Protein AF-A0AAV4YU97-F1 (afdb_monomer)

Solvent-accessible surface area (backbone atoms only — not comparable to full-atom values): 4934 Å² total; per-residue (Å²): 136,85,80,79,84,77,75,74,82,56,51,71,62,52,50,50,52,53,60,58,59,77,65,81,86,80,90,74,58,70,69,64,59,65,56,34,47,56,87,70,78,73,92,52,90,92,63,78,86,55,66,27,69,69,42,53,52,51,53,51,50,50,30,58,78,70,68,50,79,82,79,86,129

InterPro domains:
  IPR025668 Transposase DDE domain [PF13737] (19-73)

Organism: Aeromonas caviae (NCBI:txid648)

Secondary stru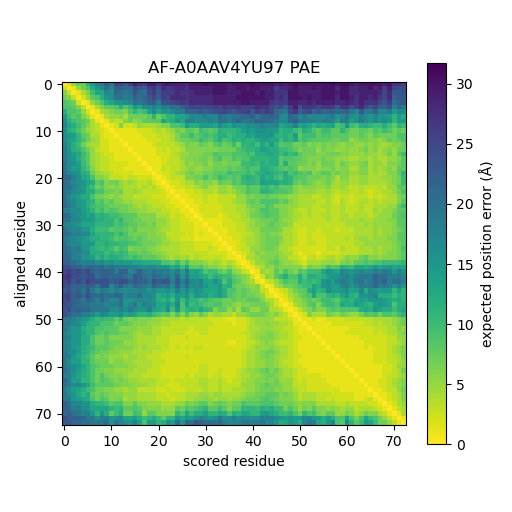cture (DSSP, 8-state):
--------TTHHHHHHHHHHTT-------HHHHHTTB-SS---STTPPPPBPHHHHHHHHHHHHHTTPPPPP-

pLDDT: mean 82.08, std 13.01, range [40.09, 94.88]

Sequence (73 aa):
MTTSLHTITNWPKYNKSLINRGSLTFWVDAAAMNDWFHHDYHGRRGRSQLYTDQTICTFLMLKGIFNLTLRAT

Radius of gyration: 18.63 Å; Cα contacts (8 Å, |Δi|>4): 25; chains: 1; bounding box: 35×44×42 Å

Structure (mmCIF, N/CA/C/O backbone):
data_AF-A0AAV4YU97-F1
#
_entry.id   AF-A0AAV4YU97-F1
#
loop_
_atom_site.group_PDB
_atom_site.id
_atom_site.type_symbol
_atom_site.label_atom_id
_atom_site.label_alt_id
_ato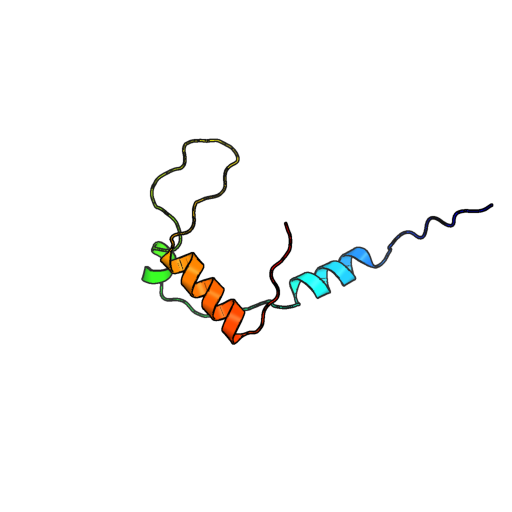m_site.label_comp_id
_atom_site.label_asym_id
_atom_site.label_entity_id
_atom_site.label_seq_id
_atom_site.pdbx_PDB_ins_code
_atom_site.Cartn_x
_atom_site.Cartn_y
_atom_site.Cartn_z
_atom_site.occupancy
_atom_site.B_iso_or_equiv
_atom_site.auth_seq_id
_atom_site.auth_comp_id
_atom_site.auth_asym_id
_atom_site.auth_atom_id
_atom_site.pdbx_PDB_model_num
ATOM 1 N N . MET A 1 1 ? -21.727 33.662 27.023 1.00 40.09 1 MET A N 1
ATOM 2 C CA . MET A 1 1 ? -21.842 32.336 26.380 1.00 40.09 1 MET A CA 1
ATOM 3 C C . MET A 1 1 ? -20.458 31.709 26.361 1.00 40.09 1 MET A C 1
ATOM 5 O O . MET A 1 1 ? -19.584 32.221 25.679 1.00 40.09 1 MET A O 1
ATOM 9 N N . THR A 1 2 ? -20.214 30.702 27.196 1.00 41.81 2 THR A N 1
ATOM 10 C CA . THR A 1 2 ? -18.906 30.048 27.355 1.00 41.81 2 THR A CA 1
ATOM 11 C C . THR A 1 2 ? -18.765 28.927 26.333 1.00 41.81 2 THR A C 1
ATOM 13 O O . THR A 1 2 ? -19.350 27.860 26.500 1.00 41.81 2 THR A O 1
ATOM 16 N N . THR A 1 3 ? -18.009 29.150 25.264 1.00 52.94 3 THR A N 1
ATOM 17 C CA . THR A 1 3 ? -17.593 28.073 24.361 1.00 52.94 3 THR A CA 1
ATOM 18 C C . THR A 1 3 ? -16.520 27.247 25.067 1.00 52.94 3 THR A C 1
ATOM 20 O O . THR A 1 3 ? -15.378 27.692 25.184 1.00 52.94 3 THR A O 1
ATOM 23 N N . SER A 1 4 ? -16.869 26.069 25.587 1.00 55.25 4 SER A N 1
ATOM 24 C CA . SER A 1 4 ? -15.874 25.132 26.108 1.00 55.25 4 SER A CA 1
ATOM 25 C C . SER A 1 4 ? -15.035 24.594 24.946 1.00 55.25 4 SER A C 1
ATOM 27 O O . SER A 1 4 ? -15.489 23.793 24.131 1.00 55.25 4 SER A O 1
ATOM 29 N N . LEU A 1 5 ? -13.787 25.050 24.850 1.00 63.03 5 LEU A N 1
ATOM 30 C CA . LEU A 1 5 ? -12.785 24.465 23.962 1.00 63.03 5 LEU A CA 1
ATOM 31 C C . LEU A 1 5 ? -12.358 23.117 24.551 1.00 63.03 5 LEU A C 1
ATOM 33 O O . LEU A 1 5 ? -11.429 23.035 25.351 1.00 63.03 5 LEU A O 1
ATOM 37 N N . HIS A 1 6 ? -13.076 22.053 24.199 1.00 66.50 6 HIS A N 1
ATOM 38 C CA . HIS A 1 6 ? -12.697 20.699 24.582 1.00 66.50 6 HIS A CA 1
ATOM 39 C C . HIS A 1 6 ? -11.432 20.289 23.823 1.00 66.50 6 HIS A C 1
ATOM 41 O O . HIS A 1 6 ? -11.464 20.018 22.623 1.00 66.50 6 HIS A O 1
ATOM 47 N N . THR A 1 7 ? -10.300 20.241 24.522 1.00 66.81 7 THR A N 1
ATOM 48 C CA . THR A 1 7 ? -9.056 19.688 23.988 1.00 66.81 7 THR A CA 1
ATOM 49 C C . THR A 1 7 ? -9.217 18.183 23.792 1.00 66.81 7 THR A C 1
ATOM 51 O O . THR A 1 7 ? -9.526 17.440 24.724 1.00 66.81 7 THR A O 1
ATOM 54 N N . ILE A 1 8 ? -9.018 17.712 22.558 1.00 71.56 8 ILE A N 1
ATOM 55 C CA . ILE A 1 8 ? -9.050 16.282 22.235 1.00 71.56 8 ILE A CA 1
ATOM 56 C C . ILE A 1 8 ? -7.782 15.637 22.813 1.00 71.56 8 ILE A C 1
ATOM 58 O O . ILE A 1 8 ? -6.764 15.494 22.142 1.00 71.56 8 ILE A O 1
ATOM 62 N N . THR A 1 9 ? -7.838 15.233 24.078 1.00 79.81 9 THR A N 1
ATOM 63 C CA . THR A 1 9 ? -6.734 14.568 24.796 1.00 79.81 9 THR A CA 1
ATOM 64 C C . THR A 1 9 ? -6.455 13.155 24.283 1.00 79.81 9 THR A C 1
ATOM 66 O O . THR A 1 9 ? -5.360 12.627 24.451 1.00 79.81 9 THR A O 1
ATOM 69 N N . ASN A 1 10 ? -7.429 12.544 23.605 1.00 87.12 10 ASN A N 1
ATOM 70 C CA . ASN A 1 10 ? -7.353 11.170 23.112 1.00 87.12 10 ASN A CA 1
ATOM 71 C C . ASN A 1 10 ? -6.823 11.047 21.666 1.00 87.12 10 ASN A C 1
ATOM 73 O O . ASN A 1 10 ? -6.824 9.950 21.103 1.00 87.12 10 ASN A O 1
ATOM 77 N N . TRP A 1 11 ? -6.380 12.145 21.040 1.00 86.31 11 TRP A N 1
ATOM 78 C CA . TRP A 1 11 ? -5.959 12.151 19.631 1.00 86.31 11 TRP A CA 1
ATOM 79 C C . TRP A 1 11 ? -4.921 11.069 19.279 1.00 86.31 11 TRP A C 1
ATOM 81 O O . TRP A 1 11 ? -5.135 10.357 18.296 1.00 86.31 11 TRP A O 1
ATOM 91 N N . PRO A 1 12 ? -3.855 10.841 20.076 1.00 88.12 12 PRO A N 1
ATOM 92 C CA . PRO A 1 12 ? -2.853 9.830 19.738 1.00 88.12 12 PRO A CA 1
ATOM 93 C C . PRO A 1 12 ? -3.427 8.409 19.693 1.00 88.12 12 PRO A C 1
ATOM 95 O O . PRO A 1 12 ? -3.115 7.630 18.792 1.00 88.12 12 PRO A O 1
ATOM 98 N N . LYS A 1 13 ? -4.306 8.068 20.642 1.00 89.06 13 LYS A N 1
ATOM 99 C CA . LYS A 1 13 ? -4.936 6.744 20.727 1.00 89.06 13 LYS A CA 1
ATOM 100 C C . LYS A 1 13 ? -6.005 6.569 19.649 1.00 89.06 13 LYS A C 1
ATOM 102 O O . LYS A 1 13 ? -6.077 5.497 19.051 1.00 89.06 13 LYS A O 1
ATOM 107 N N . TYR A 1 14 ? -6.762 7.619 19.334 1.00 86.19 14 TYR A N 1
ATOM 108 C CA . TYR A 1 14 ? -7.678 7.615 18.194 1.00 86.19 14 TYR A CA 1
ATOM 109 C C . TYR A 1 14 ? -6.926 7.417 16.868 1.00 86.19 14 TYR A C 1
ATOM 111 O O . TYR A 1 14 ? -7.248 6.505 16.107 1.00 86.19 14 TYR A O 1
ATOM 119 N N . ASN A 1 15 ? -5.850 8.167 16.631 1.00 86.56 15 ASN A N 1
ATOM 120 C CA . ASN A 1 15 ? -5.028 8.021 15.430 1.00 86.56 15 ASN A CA 1
ATOM 121 C C . ASN A 1 15 ? -4.402 6.619 15.321 1.00 86.56 15 ASN A C 1
ATOM 123 O O . ASN A 1 15 ? -4.417 6.017 14.252 1.00 86.56 15 ASN A O 1
ATOM 127 N N . LYS A 1 16 ? -3.930 6.044 16.435 1.00 88.62 16 LYS A N 1
ATOM 128 C CA . LYS A 1 16 ? -3.433 4.659 16.457 1.00 88.62 16 LYS A CA 1
ATOM 129 C C . LYS A 1 16 ? -4.516 3.654 16.053 1.00 88.62 16 LYS A C 1
ATOM 131 O O . LYS A 1 16 ? -4.235 2.744 15.280 1.00 88.62 16 LYS A O 1
ATOM 136 N N . SER A 1 17 ? -5.756 3.831 16.519 1.00 86.38 17 SER A N 1
ATOM 137 C CA . SER A 1 17 ? -6.870 2.978 16.078 1.00 86.38 17 SER A CA 1
ATOM 138 C C . SER A 1 17 ? -7.201 3.142 14.594 1.00 86.38 17 SER A C 1
ATOM 140 O O . SER A 1 17 ? -7.530 2.153 13.949 1.00 86.38 17 SER A O 1
ATOM 142 N N . LEU A 1 18 ? -7.051 4.346 14.032 1.00 83.62 18 LEU A N 1
ATOM 143 C CA . LEU A 1 18 ? -7.229 4.589 12.598 1.00 83.62 18 LEU A CA 1
ATOM 144 C C . LEU A 1 18 ? -6.137 3.924 11.756 1.00 83.62 18 LEU A C 1
ATOM 146 O O . LEU A 1 18 ? -6.463 3.311 10.750 1.00 83.62 18 LEU A O 1
ATOM 150 N N . ILE A 1 19 ? -4.870 4.001 12.176 1.00 82.94 19 ILE A N 1
ATOM 151 C CA . ILE A 1 19 ? -3.747 3.332 11.492 1.00 82.94 19 ILE A CA 1
ATOM 152 C C . ILE A 1 19 ? -3.928 1.812 11.515 1.00 82.94 19 ILE A C 1
ATOM 154 O O . ILE A 1 19 ? -3.719 1.140 10.511 1.00 82.94 19 ILE A O 1
ATOM 158 N N . ASN A 1 20 ? -4.342 1.267 12.660 1.00 85.00 20 ASN A N 1
ATOM 159 C CA . ASN A 1 20 ? -4.557 -0.170 12.800 1.00 85.00 20 ASN A CA 1
ATOM 160 C C . ASN A 1 20 ? -5.781 -0.656 12.010 1.00 85.00 20 ASN A C 1
ATOM 162 O O . ASN A 1 20 ? -5.860 -1.833 11.654 1.00 85.00 20 ASN A O 1
ATOM 166 N N . ARG A 1 21 ? -6.744 0.228 11.733 1.00 83.12 21 ARG A N 1
ATOM 167 C CA . ARG A 1 21 ? -7.946 -0.104 10.973 1.00 83.12 21 ARG A CA 1
ATOM 168 C C . ARG A 1 21 ? -7.589 -0.278 9.498 1.00 83.12 21 ARG A C 1
ATOM 170 O O . ARG A 1 21 ? -7.363 0.692 8.787 1.00 83.12 21 ARG A O 1
ATOM 177 N N . GLY A 1 22 ? -7.583 -1.527 9.042 1.00 80.56 22 GLY A N 1
ATOM 178 C CA . GLY A 1 22 ? -7.208 -1.868 7.668 1.00 80.56 22 GLY A CA 1
ATOM 179 C C . GLY A 1 22 ? -5.704 -2.031 7.452 1.00 80.56 22 GLY A C 1
ATOM 180 O O . GLY A 1 22 ? -5.260 -2.024 6.307 1.00 80.56 22 GLY A O 1
ATOM 181 N N . SER A 1 23 ? -4.926 -2.184 8.531 1.00 86.62 23 SER A N 1
ATOM 182 C CA . SER A 1 23 ? -3.523 -2.589 8.432 1.00 86.62 23 SER A CA 1
ATOM 183 C C . SER A 1 23 ? -3.437 -4.017 7.889 1.00 86.62 23 SER A C 1
ATOM 185 O O . SER A 1 23 ? -4.032 -4.935 8.457 1.00 86.62 23 SER A O 1
ATOM 187 N N . LEU A 1 24 ? -2.709 -4.196 6.787 1.00 88.12 24 LEU A N 1
ATOM 188 C CA . LEU A 1 24 ? -2.507 -5.479 6.123 1.00 88.12 24 LEU A CA 1
ATOM 189 C C . LEU A 1 24 ? -1.006 -5.744 5.993 1.00 88.12 24 LEU A C 1
ATOM 191 O O . LEU A 1 24 ? -0.247 -4.878 5.561 1.00 88.12 24 LEU A O 1
ATOM 195 N N . THR A 1 25 ? -0.584 -6.956 6.339 1.00 91.06 25 THR A N 1
ATOM 196 C CA . THR A 1 25 ? 0.786 -7.433 6.133 1.00 91.06 25 THR A CA 1
ATOM 197 C C . THR A 1 25 ? 0.716 -8.718 5.330 1.00 91.06 25 THR A C 1
ATOM 199 O O . THR A 1 25 ? 0.035 -9.660 5.729 1.00 91.06 25 THR A O 1
ATOM 202 N N . PHE A 1 26 ? 1.387 -8.744 4.183 1.00 88.50 26 PHE A N 1
ATOM 203 C CA . PHE A 1 26 ? 1.418 -9.897 3.294 1.00 88.50 26 PHE A CA 1
ATOM 204 C C . PHE A 1 26 ? 2.808 -10.050 2.686 1.00 88.50 26 PHE A C 1
ATOM 206 O O . PHE A 1 26 ? 3.565 -9.086 2.578 1.00 88.50 26 PHE A O 1
ATOM 213 N N . TRP A 1 27 ? 3.140 -11.285 2.329 1.00 94.19 27 TRP A N 1
ATOM 214 C CA . TRP A 1 27 ? 4.398 -11.619 1.681 1.00 94.19 27 TRP A CA 1
ATOM 215 C C . TRP A 1 27 ? 4.277 -11.382 0.181 1.00 94.19 27 TRP A C 1
ATOM 217 O O . TRP A 1 27 ? 3.261 -11.730 -0.423 1.00 94.19 27 TRP A O 1
ATOM 227 N N . VAL A 1 28 ? 5.312 -10.791 -0.408 1.00 91.06 28 VAL A N 1
ATOM 228 C CA . VAL A 1 28 ? 5.378 -10.482 -1.837 1.00 91.06 28 VAL A CA 1
ATOM 229 C C . VAL A 1 28 ? 6.710 -10.966 -2.367 1.00 91.06 28 VAL A C 1
ATOM 231 O O . VAL A 1 28 ? 7.728 -10.882 -1.679 1.00 91.06 28 VAL A O 1
ATOM 234 N N . ASP A 1 29 ? 6.681 -11.495 -3.582 1.00 94.06 29 ASP A N 1
ATOM 235 C CA . ASP A 1 29 ? 7.888 -11.892 -4.283 1.00 94.06 29 ASP A CA 1
ATOM 236 C C . ASP A 1 29 ? 8.807 -10.686 -4.549 1.00 94.06 29 ASP A C 1
ATOM 238 O O . ASP A 1 29 ? 8.346 -9.576 -4.830 1.00 94.06 29 ASP A O 1
ATOM 242 N N . ALA A 1 30 ? 10.121 -10.903 -4.473 1.00 93.12 30 ALA A N 1
ATOM 243 C CA . ALA A 1 30 ? 11.100 -9.833 -4.634 1.00 93.12 30 ALA A CA 1
ATOM 244 C C . ALA A 1 30 ? 11.065 -9.205 -6.038 1.00 93.12 30 ALA A C 1
ATOM 246 O O . ALA A 1 30 ? 11.277 -7.999 -6.162 1.00 93.12 30 ALA A O 1
ATOM 247 N N . ALA A 1 31 ? 10.759 -9.982 -7.084 1.00 91.00 31 ALA A N 1
ATOM 248 C CA . ALA A 1 31 ? 10.631 -9.447 -8.436 1.00 91.00 31 ALA A CA 1
ATOM 249 C C . ALA A 1 31 ? 9.408 -8.528 -8.545 1.00 91.00 31 ALA A C 1
ATOM 251 O O . ALA A 1 31 ? 9.522 -7.411 -9.041 1.00 91.00 31 ALA A O 1
ATOM 252 N N . ALA A 1 32 ? 8.270 -8.940 -7.981 1.00 89.12 32 ALA A N 1
ATOM 253 C CA . ALA A 1 32 ? 7.069 -8.107 -7.952 1.00 89.12 32 ALA A CA 1
ATOM 254 C C . ALA A 1 32 ? 7.282 -6.799 -7.171 1.00 89.12 32 ALA A C 1
ATOM 256 O O . ALA A 1 32 ? 6.730 -5.769 -7.549 1.00 89.12 32 ALA A O 1
ATOM 257 N N . MET A 1 33 ? 8.092 -6.826 -6.106 1.00 90.44 33 MET A N 1
ATOM 258 C CA . MET A 1 33 ? 8.437 -5.628 -5.336 1.00 90.44 33 MET A CA 1
ATOM 259 C C . MET A 1 33 ? 9.316 -4.646 -6.128 1.00 90.44 33 MET A C 1
ATOM 261 O O . MET A 1 33 ? 9.141 -3.435 -5.995 1.00 90.44 33 MET A O 1
ATOM 265 N N . ASN A 1 34 ? 10.226 -5.144 -6.970 1.00 90.31 34 ASN A N 1
ATOM 266 C CA . ASN A 1 34 ? 11.042 -4.294 -7.845 1.00 90.31 34 ASN A CA 1
ATOM 267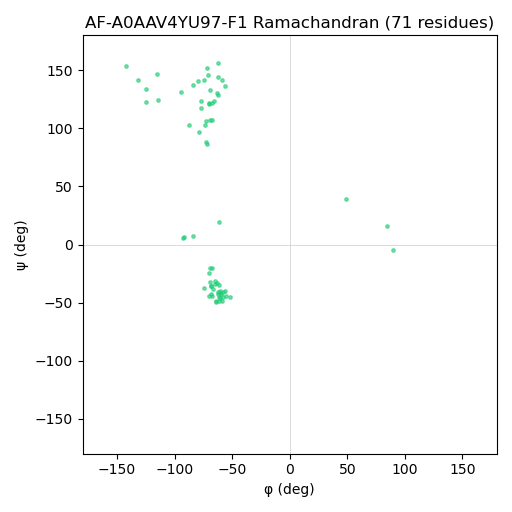 C C . ASN A 1 34 ? 10.191 -3.559 -8.894 1.00 90.31 34 ASN A C 1
ATOM 269 O O . ASN A 1 34 ? 10.486 -2.415 -9.230 1.00 90.31 34 ASN A O 1
ATOM 273 N N . ASP A 1 35 ? 9.094 -4.171 -9.343 1.00 90.56 35 ASP A N 1
ATOM 274 C CA . ASP A 1 35 ? 8.188 -3.602 -10.348 1.00 90.56 35 ASP A CA 1
ATOM 275 C C . ASP A 1 35 ? 7.129 -2.647 -9.766 1.00 90.56 35 ASP A C 1
ATOM 277 O O . ASP A 1 35 ? 6.225 -2.196 -10.477 1.00 90.56 35 ASP A O 1
ATOM 281 N N . TRP A 1 36 ? 7.206 -2.307 -8.473 1.00 91.62 36 TRP A N 1
ATOM 282 C CA . TRP A 1 36 ? 6.207 -1.439 -7.844 1.00 91.62 36 TRP A CA 1
ATOM 283 C C . TRP A 1 36 ? 6.231 0.005 -8.319 1.00 91.62 36 TRP A C 1
ATOM 285 O O . TRP A 1 36 ? 5.183 0.651 -8.432 1.00 91.62 36 TRP A O 1
ATOM 295 N N . PHE A 1 37 ? 7.425 0.509 -8.597 1.00 89.88 37 PHE A N 1
ATOM 296 C CA . PHE A 1 37 ? 7.651 1.894 -8.966 1.00 89.88 37 PHE A CA 1
ATOM 297 C C . PHE A 1 37 ? 8.176 1.975 -10.390 1.00 89.88 37 PHE A C 1
ATOM 299 O O . PHE A 1 37 ? 8.939 1.124 -10.844 1.00 89.88 37 PHE A O 1
ATOM 306 N N . HIS A 1 38 ? 7.806 3.042 -11.092 1.00 85.75 38 HIS A N 1
ATOM 307 C CA . HIS A 1 38 ? 8.492 3.371 -12.330 1.00 85.75 38 HIS A CA 1
ATOM 308 C C . HIS A 1 38 ? 9.967 3.663 -12.031 1.00 85.75 38 HIS A C 1
ATOM 310 O O . HIS A 1 38 ? 10.290 4.482 -11.168 1.00 85.75 38 HIS A O 1
ATOM 316 N N . HIS A 1 39 ? 10.851 3.000 -12.773 1.00 81.25 39 HIS A N 1
ATOM 317 C CA . HIS A 1 39 ? 12.298 3.197 -12.686 1.00 81.25 39 HIS A CA 1
ATOM 318 C C . HIS A 1 39 ? 12.723 4.588 -13.187 1.00 81.25 39 HIS A C 1
ATOM 320 O O . HIS A 1 39 ? 13.786 5.090 -12.820 1.00 81.25 39 HIS A O 1
ATOM 326 N N . ASP A 1 40 ? 11.872 5.236 -13.986 1.00 79.56 40 ASP A N 1
ATOM 327 C CA . ASP A 1 40 ? 12.108 6.576 -14.503 1.00 79.56 40 ASP A CA 1
ATOM 328 C C . ASP A 1 40 ? 12.005 7.625 -13.398 1.00 79.56 40 ASP A C 1
ATOM 330 O O . ASP A 1 40 ? 10.964 7.803 -12.763 1.00 79.56 40 ASP A O 1
ATOM 334 N N . TYR A 1 41 ? 13.082 8.383 -13.199 1.00 67.81 41 TYR A N 1
ATOM 335 C CA . TYR A 1 41 ? 13.111 9.448 -12.208 1.00 67.81 41 TYR A CA 1
ATOM 336 C C . TYR A 1 41 ? 12.224 10.625 -12.629 1.00 67.81 41 TYR A C 1
ATOM 338 O O . TYR A 1 41 ? 12.448 11.287 -13.645 1.00 67.81 41 TYR A O 1
ATOM 346 N N . HIS A 1 42 ? 11.232 10.950 -11.806 1.00 66.31 42 HIS A N 1
ATOM 347 C CA . HIS A 1 42 ? 10.389 12.123 -12.018 1.00 66.31 42 HIS A CA 1
ATOM 348 C C . HIS A 1 42 ? 11.176 13.345 -11.530 1.00 66.31 42 HIS A C 1
ATOM 350 O O . HIS A 1 42 ? 11.219 13.633 -10.338 1.00 66.31 42 HIS A O 1
ATOM 356 N N . GLY A 1 43 ? 11.832 14.052 -12.453 1.00 65.69 43 GLY A N 1
ATOM 357 C CA . GLY A 1 43 ? 12.821 15.112 -12.196 1.00 65.69 43 GLY A CA 1
ATOM 358 C C . GLY A 1 43 ? 12.364 16.367 -11.433 1.00 65.69 43 GLY A C 1
ATOM 359 O O . GLY A 1 43 ? 13.011 17.406 -11.541 1.00 65.69 43 GLY A O 1
ATOM 360 N N . ARG A 1 44 ? 11.253 16.333 -10.686 1.00 73.88 44 ARG A N 1
ATOM 361 C CA . ARG A 1 44 ? 10.712 17.473 -9.933 1.00 73.88 44 ARG A CA 1
ATOM 362 C C . ARG A 1 44 ? 10.766 17.208 -8.431 1.00 73.88 44 ARG A C 1
ATOM 364 O O . ARG A 1 44 ? 10.184 16.245 -7.937 1.00 73.88 44 ARG A O 1
ATOM 371 N N . ARG A 1 45 ? 11.416 18.113 -7.693 1.00 79.50 45 ARG A N 1
ATOM 372 C CA . ARG A 1 45 ? 11.456 18.091 -6.222 1.00 79.50 45 ARG A CA 1
ATOM 373 C C . ARG A 1 45 ? 10.039 18.096 -5.635 1.00 79.50 45 ARG A C 1
ATOM 375 O O . ARG A 1 45 ? 9.190 18.865 -6.074 1.00 79.50 45 ARG A O 1
ATOM 382 N N . GLY A 1 46 ? 9.819 17.258 -4.621 1.00 76.88 46 GLY A N 1
ATOM 383 C CA . GLY A 1 46 ? 8.577 17.203 -3.841 1.00 76.88 46 GLY A CA 1
ATOM 384 C C . GLY A 1 46 ? 7.495 16.254 -4.368 1.00 76.88 46 GLY A C 1
ATOM 385 O O . GLY A 1 46 ? 6.483 16.084 -3.695 1.00 76.88 46 GLY A O 1
ATOM 386 N N . ARG A 1 47 ? 7.681 15.609 -5.529 1.00 74.75 47 ARG A N 1
ATOM 387 C CA . ARG A 1 47 ? 6.717 14.629 -6.052 1.00 74.75 47 ARG A CA 1
ATOM 388 C C . ARG A 1 47 ? 7.107 13.205 -5.641 1.00 74.75 47 ARG A C 1
ATOM 390 O O . ARG A 1 47 ? 8.259 12.819 -5.808 1.00 74.75 47 ARG A O 1
ATOM 397 N N . SER A 1 48 ? 6.145 12.440 -5.116 1.00 70.94 48 SER A N 1
ATOM 398 C CA . SER A 1 48 ? 6.318 11.009 -4.809 1.00 70.94 48 SER A CA 1
ATOM 399 C C . SER A 1 48 ? 6.612 10.198 -6.071 1.00 70.94 48 SER A C 1
ATOM 401 O O . SER A 1 48 ? 6.216 10.608 -7.167 1.00 70.94 48 SER A O 1
ATOM 403 N N . GLN A 1 49 ? 7.250 9.033 -5.902 1.00 74.88 49 GLN A N 1
ATOM 404 C CA . GLN A 1 49 ? 7.419 8.093 -7.003 1.00 74.88 49 GLN A CA 1
ATOM 405 C C . GLN A 1 49 ? 6.069 7.653 -7.590 1.00 74.88 49 GLN A C 1
ATOM 407 O O . GLN A 1 49 ? 5.099 7.488 -6.845 1.00 74.88 49 GLN A O 1
ATOM 412 N N . LEU A 1 50 ? 5.999 7.501 -8.917 1.00 84.88 50 LEU A N 1
ATOM 413 C CA . LEU A 1 50 ? 4.830 6.969 -9.615 1.00 84.88 50 LEU A CA 1
ATOM 414 C C . LEU A 1 50 ? 4.801 5.445 -9.456 1.00 84.88 50 LEU A C 1
ATOM 416 O O . LEU A 1 50 ? 5.759 4.761 -9.818 1.00 84.88 50 LEU A O 1
ATOM 420 N N . TYR A 1 51 ? 3.694 4.932 -8.921 1.00 89.50 51 TYR A N 1
ATOM 421 C CA . TYR A 1 51 ? 3.406 3.501 -8.898 1.00 89.50 51 TYR A CA 1
ATOM 422 C C . TYR A 1 51 ? 3.082 3.005 -10.303 1.00 89.50 51 TYR A C 1
ATOM 424 O O . TYR A 1 51 ? 2.458 3.730 -11.078 1.00 89.50 51 TYR A O 1
ATOM 432 N N . THR A 1 52 ? 3.466 1.769 -10.602 1.00 91.62 52 THR A N 1
ATOM 433 C CA . THR A 1 52 ? 3.077 1.109 -11.850 1.00 91.62 52 THR A CA 1
ATOM 434 C C . THR A 1 52 ? 1.593 0.737 -11.839 1.00 91.62 52 THR A C 1
ATOM 436 O O . THR A 1 52 ? 1.014 0.461 -10.783 1.00 91.62 52 THR A O 1
ATOM 439 N N . ASP A 1 53 ? 0.974 0.671 -13.020 1.00 92.38 53 ASP A N 1
ATOM 440 C CA . ASP A 1 53 ? -0.438 0.286 -13.168 1.00 92.38 53 ASP A CA 1
ATOM 441 C C . ASP A 1 53 ? -0.729 -1.088 -12.546 1.00 92.38 53 ASP A C 1
ATOM 443 O O . ASP A 1 53 ? -1.728 -1.264 -11.849 1.00 92.38 53 ASP A O 1
ATOM 447 N N . GLN A 1 54 ? 0.186 -2.048 -12.715 1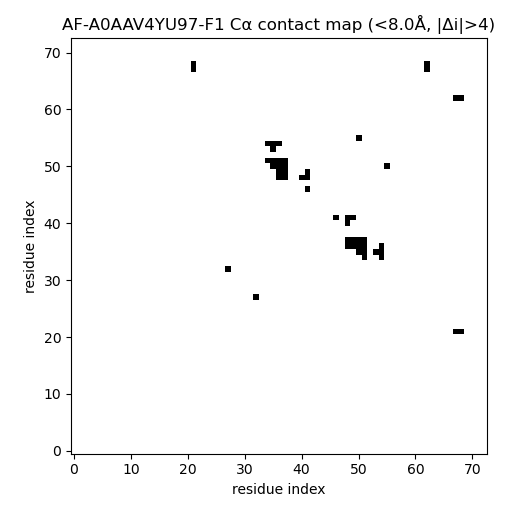.00 92.69 54 GLN A N 1
ATOM 448 C CA . GLN A 1 54 ? 0.093 -3.378 -12.105 1.00 92.69 54 GLN A CA 1
ATOM 449 C C . GLN A 1 54 ? 0.009 -3.297 -10.575 1.00 92.69 54 GLN A C 1
ATOM 451 O O . GLN A 1 54 ? -0.790 -3.992 -9.941 1.00 92.69 54 GLN A O 1
ATOM 456 N N . THR A 1 55 ? 0.786 -2.407 -9.970 1.00 92.81 55 THR A N 1
ATOM 457 C CA . THR A 1 55 ? 0.798 -2.196 -8.520 1.00 92.81 55 THR A CA 1
ATOM 458 C C . THR A 1 55 ? -0.495 -1.546 -8.055 1.00 92.81 55 THR A C 1
ATOM 460 O O . THR A 1 55 ? -1.130 -2.012 -7.112 1.00 92.81 55 THR A O 1
ATOM 463 N N . ILE A 1 56 ? -0.973 -0.531 -8.771 1.00 92.44 56 ILE A N 1
ATOM 464 C CA . ILE A 1 56 ? -2.260 0.105 -8.472 1.00 92.44 56 ILE A CA 1
ATOM 465 C C . ILE A 1 56 ? -3.398 -0.925 -8.550 1.00 92.44 56 ILE A C 1
ATOM 467 O O . ILE A 1 56 ? -4.186 -1.042 -7.610 1.00 92.44 56 ILE A O 1
ATOM 471 N N . CYS A 1 57 ? -3.464 -1.720 -9.620 1.00 94.88 57 CYS A N 1
ATOM 472 C CA . CYS A 1 57 ? -4.483 -2.755 -9.788 1.00 94.88 57 CYS A CA 1
ATOM 473 C C . CYS A 1 57 ? -4.428 -3.817 -8.684 1.00 94.88 57 CYS A C 1
ATOM 475 O O . CYS A 1 57 ? -5.467 -4.148 -8.113 1.00 94.88 57 CYS A O 1
ATOM 477 N N . THR A 1 58 ? -3.241 -4.324 -8.344 1.00 93.12 58 THR A N 1
ATOM 478 C CA . THR A 1 58 ? -3.087 -5.337 -7.284 1.00 93.12 58 THR A CA 1
ATOM 479 C C . THR A 1 58 ? -3.551 -4.813 -5.926 1.00 93.12 58 THR A C 1
ATOM 481 O O . THR A 1 58 ? -4.338 -5.480 -5.252 1.00 93.12 58 THR A O 1
ATOM 484 N N . PHE A 1 59 ? -3.171 -3.593 -5.537 1.00 91.94 59 PHE A N 1
ATOM 485 C CA . PHE A 1 59 ? -3.635 -3.004 -4.278 1.00 91.94 59 PHE A CA 1
ATOM 486 C C . PHE A 1 59 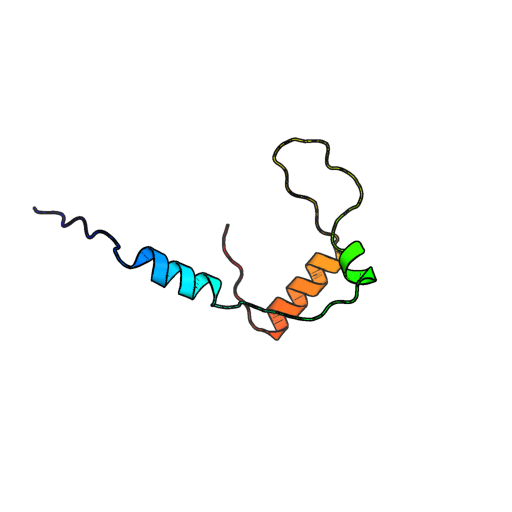? -5.129 -2.655 -4.289 1.00 91.94 59 PHE A C 1
ATOM 488 O O . PHE A 1 59 ? -5.787 -2.788 -3.256 1.00 91.94 59 PHE A O 1
ATOM 495 N N . LEU A 1 60 ? -5.706 -2.279 -5.436 1.00 93.38 60 LEU A N 1
ATOM 496 C CA . LEU A 1 60 ? -7.158 -2.110 -5.574 1.00 93.38 60 LEU A CA 1
ATOM 4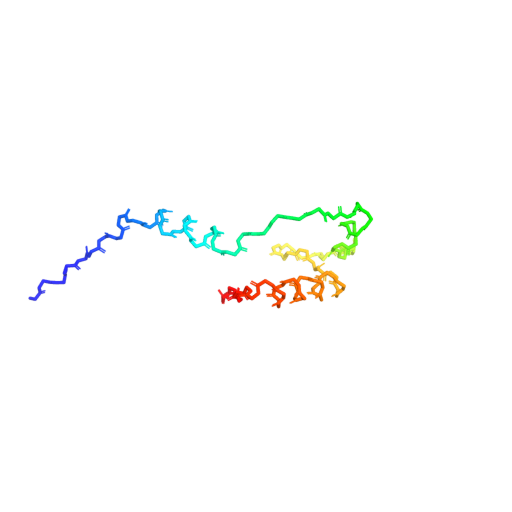97 C C . LEU A 1 60 ? -7.912 -3.441 -5.435 1.00 93.38 60 LEU A C 1
ATOM 499 O O . LEU A 1 60 ? -8.965 -3.474 -4.795 1.00 93.38 60 LEU A O 1
ATOM 503 N N . MET A 1 61 ? -7.367 -4.539 -5.966 1.00 94.75 61 MET A N 1
ATOM 504 C CA . MET A 1 61 ? -7.923 -5.881 -5.766 1.00 94.75 61 MET A CA 1
ATOM 505 C C . MET A 1 61 ? -7.854 -6.295 -4.296 1.00 94.75 61 MET A C 1
ATOM 507 O O . MET A 1 61 ? -8.874 -6.687 -3.733 1.00 94.75 61 MET A O 1
ATOM 511 N N . LEU A 1 62 ? -6.695 -6.143 -3.645 1.00 92.88 62 LEU A N 1
ATOM 512 C CA . LEU A 1 62 ? -6.536 -6.433 -2.215 1.00 92.88 62 LEU A CA 1
ATOM 513 C C . LEU A 1 62 ? -7.508 -5.605 -1.373 1.00 92.88 62 LEU A C 1
ATOM 515 O O . LEU A 1 62 ? -8.202 -6.138 -0.511 1.00 92.88 62 LEU A O 1
ATOM 519 N N . LYS A 1 63 ? -7.628 -4.309 -1.669 1.00 91.25 63 LYS A N 1
ATOM 520 C CA . LYS A 1 63 ? -8.613 -3.431 -1.035 1.00 91.25 63 LYS A CA 1
ATOM 521 C C . LYS A 1 63 ? -10.034 -3.985 -1.183 1.00 91.25 63 LYS A C 1
ATOM 523 O O . LYS A 1 63 ? -10.783 -3.945 -0.212 1.00 91.25 63 LYS A O 1
ATOM 528 N N . GLY A 1 64 ? -10.414 -4.465 -2.368 1.00 93.19 64 GLY A N 1
ATOM 529 C CA . GLY A 1 64 ? -11.719 -5.082 -2.614 1.00 93.19 64 GLY A CA 1
ATOM 530 C C . GLY A 1 64 ? -11.923 -6.370 -1.815 1.00 93.19 64 GLY A C 1
ATOM 531 O O . GLY A 1 64 ? -12.914 -6.494 -1.109 1.00 93.19 64 GLY A O 1
ATOM 532 N N . ILE A 1 65 ? -10.954 -7.285 -1.857 1.00 94.38 65 ILE A N 1
ATOM 533 C CA . ILE A 1 65 ? -11.003 -8.579 -1.155 1.00 94.38 65 ILE A CA 1
ATOM 534 C C . ILE A 1 65 ? -11.141 -8.388 0.360 1.00 94.38 65 ILE A C 1
ATOM 536 O O . ILE A 1 65 ? -11.933 -9.070 1.006 1.00 94.38 65 ILE A O 1
ATOM 540 N N . PHE A 1 66 ? -10.401 -7.436 0.928 1.00 90.75 66 PHE A N 1
ATOM 541 C CA . PHE A 1 66 ? -10.417 -7.146 2.362 1.00 90.75 66 PHE A CA 1
ATOM 542 C C . PHE A 1 66 ? -11.433 -6.062 2.762 1.00 90.75 66 PHE A C 1
ATOM 544 O O . PHE A 1 66 ? -11.444 -5.641 3.919 1.00 90.75 66 PHE A O 1
ATOM 551 N N . ASN A 1 67 ? -12.283 -5.595 1.837 1.00 90.25 67 ASN A N 1
ATOM 552 C CA . ASN A 1 67 ? -13.268 -4.529 2.062 1.00 90.25 67 ASN A CA 1
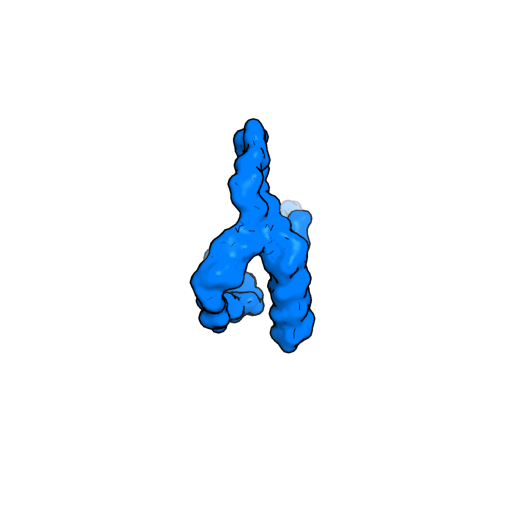ATOM 553 C C . ASN A 1 67 ? -12.684 -3.269 2.739 1.00 90.25 67 ASN A C 1
ATOM 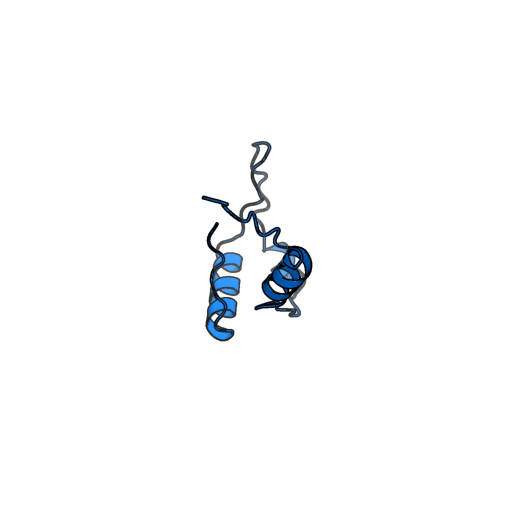555 O O . ASN A 1 67 ? -13.316 -2.638 3.590 1.00 90.25 67 ASN A O 1
ATOM 559 N N . LEU A 1 68 ? -11.464 -2.877 2.356 1.00 89.25 68 LEU A N 1
ATOM 560 C CA . LEU A 1 68 ? -10.781 -1.715 2.924 1.00 89.25 68 LEU A CA 1
ATOM 561 C C . LEU A 1 68 ? -11.381 -0.403 2.393 1.00 89.25 68 LEU A C 1
ATOM 563 O O . LEU A 1 68 ? -11.719 -0.266 1.209 1.00 89.25 68 LEU A O 1
ATOM 567 N N . THR A 1 69 ? -11.488 0.595 3.269 1.00 85.12 69 THR A N 1
ATOM 568 C CA . THR A 1 69 ? -11.955 1.946 2.925 1.00 85.12 69 THR A CA 1
ATOM 569 C C . THR A 1 69 ? -10.842 2.760 2.267 1.00 85.12 69 THR A 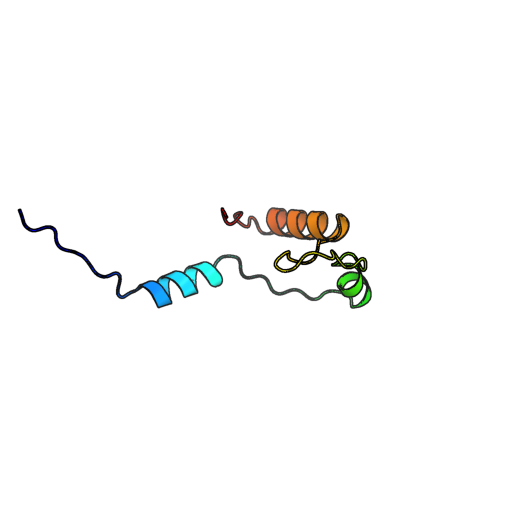C 1
ATOM 571 O O . THR A 1 69 ? -9.699 2.703 2.716 1.00 85.12 69 THR A O 1
ATOM 574 N N . LEU A 1 70 ? -11.164 3.565 1.246 1.00 79.00 70 LEU A N 1
ATOM 575 C CA . LEU A 1 70 ? -10.217 4.562 0.734 1.00 79.00 70 LEU A CA 1
ATOM 576 C C . LEU A 1 70 ? -10.034 5.657 1.780 1.00 79.00 70 LEU A C 1
ATOM 578 O O . LEU A 1 70 ? -11.011 6.175 2.324 1.00 79.00 70 LEU A O 1
ATOM 582 N N . ARG A 1 71 ? -8.784 6.024 2.046 1.00 69.69 71 ARG A N 1
ATOM 583 C CA . ARG A 1 71 ? -8.503 7.220 2.827 1.00 69.69 71 ARG A CA 1
ATOM 584 C C . ARG A 1 71 ? -8.702 8.423 1.908 1.00 69.69 71 ARG A C 1
ATOM 586 O O . ARG A 1 71 ? -8.016 8.529 0.898 1.00 69.69 71 ARG A O 1
ATOM 593 N N . ALA A 1 72 ? -9.657 9.288 2.240 1.00 51.78 72 ALA A N 1
ATOM 594 C CA . ALA A 1 72 ? -9.782 10.579 1.577 1.00 51.78 72 ALA A CA 1
ATOM 595 C C . ALA A 1 72 ? -8.516 11.405 1.866 1.00 51.78 72 ALA A C 1
ATOM 597 O O . ALA A 1 72 ? -8.072 11.461 3.018 1.00 51.78 72 ALA A O 1
ATOM 598 N N . THR A 1 73 ? -7.920 11.957 0.811 1.00 51.31 73 THR A N 1
ATOM 599 C CA . THR A 1 73 ? -6.777 12.880 0.855 1.00 51.31 73 THR A CA 1
ATOM 600 C C . THR A 1 73 ? -7.252 14.313 0.939 1.00 51.31 73 THR A C 1
ATOM 602 O O . THR A 1 73 ? -8.144 14.648 0.126 1.00 51.31 73 THR A O 1
#

Mean predicted aligned error: 9.06 Å

Foldseek 3Di:
DDDPPDDPPCVVVVVVVVCVQPDDDDDDDPVVVVQQFDPDDPPDPPDDTDGDPVNVVVVVVVCVVVVPDDDDD